Protein AF-U9SZP1-F1 (afdb_monomer_lite)

Sequence (102 aa):
MEENSNQSGSSSSVNSSAEFKAPLLENISNNCILLELEQDGFITPDEKAEELIKNLTKLKYLFALKLLFENPFNQFSDEVLRNSLVALADPTHFDYYGKQSM

Radius of gyration: 23.39 Å; chains: 1; bounding box: 57×76×31 Å

Organism: Rhizophagus irregularis (strain DAOM 181602 / DAOM 197198 / MUCL 43194) (NCBI:txid747089)

pLDDT: mean 76.54, std 21.72, range [35.91, 98.06]

Secondary structure (DSSP, 8-state):
---------------TTSTTHHHHHHHHHTTHHHHHHHHTT--SHHHHHHHHHTTTTSHHHHHHHHHHHH-TT----HHHHHHHHHHHH-GGGTHHHHTT--

Structure (mmCIF, N/CA/C/O backbone):
data_AF-U9SZP1-F1
#
_entry.id   AF-U9SZP1-F1
#
loop_
_atom_site.group_PDB
_atom_site.id
_atom_site.type_symbol
_atom_site.label_atom_id
_atom_site.label_alt_id
_atom_site.label_comp_id
_atom_site.label_asym_id
_atom_site.label_entity_id
_atom_site.label_seq_id
_atom_site.pdbx_PDB_ins_code
_atom_site.Cartn_x
_atom_site.Cartn_y
_atom_site.Cartn_z
_atom_site.occupancy
_atom_site.B_iso_or_equiv
_atom_site.auth_seq_id
_atom_site.auth_comp_id
_atom_site.auth_asym_id
_atom_site.auth_atom_id
_atom_site.pdbx_PDB_model_num
ATOM 1 N N . MET A 1 1 ? -43.358 66.381 -0.534 1.00 44.25 1 MET A N 1
ATOM 2 C CA . MET A 1 1 ? -41.985 66.458 -1.073 1.00 44.25 1 MET A CA 1
ATOM 3 C C . MET A 1 1 ? -41.244 65.355 -0.358 1.00 44.25 1 MET A C 1
ATOM 5 O O . MET A 1 1 ? -40.927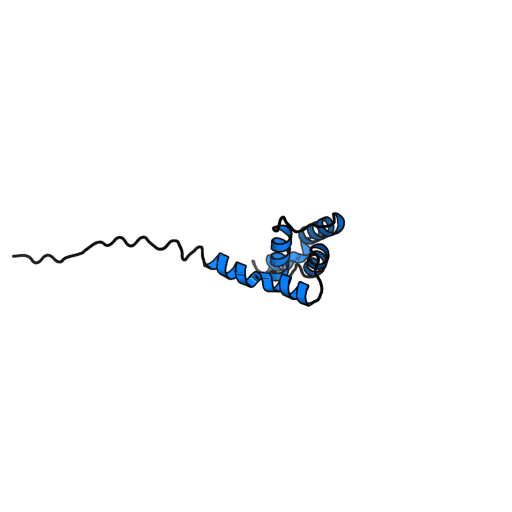 65.513 0.810 1.00 44.25 1 MET A O 1
ATOM 9 N N . GLU A 1 2 ? -41.203 64.186 -0.983 1.00 42.94 2 GLU A N 1
ATOM 10 C CA . GLU A 1 2 ? -40.758 62.943 -0.355 1.00 42.94 2 GLU A CA 1
ATOM 11 C C . GLU A 1 2 ? -39.309 62.676 -0.767 1.00 42.94 2 GLU A C 1
ATOM 13 O O . GLU A 1 2 ? -38.975 62.729 -1.952 1.00 42.94 2 GLU A O 1
ATOM 18 N N . GLU A 1 3 ? -38.456 62.466 0.236 1.00 42.72 3 GLU A N 1
ATOM 19 C CA . GLU A 1 3 ? -37.120 61.891 0.095 1.00 42.72 3 GLU A CA 1
ATOM 20 C C . GLU A 1 3 ? -37.214 60.533 -0.597 1.00 42.72 3 GLU A C 1
ATOM 22 O O . GLU A 1 3 ? -38.068 59.720 -0.249 1.00 42.72 3 GLU A O 1
ATOM 27 N N . ASN A 1 4 ? -36.291 60.243 -1.516 1.00 40.22 4 ASN A N 1
ATOM 28 C CA . ASN A 1 4 ? -36.006 58.854 -1.834 1.00 40.22 4 ASN A CA 1
ATOM 29 C C . ASN A 1 4 ? -34.511 58.628 -2.047 1.00 40.22 4 ASN A C 1
ATOM 31 O O . ASN A 1 4 ? -33.859 59.265 -2.876 1.00 40.22 4 ASN A O 1
ATOM 35 N N . SER A 1 5 ? -34.006 57.724 -1.214 1.00 52.00 5 SER A N 1
ATOM 36 C CA . SER A 1 5 ? -32.620 57.316 -1.059 1.00 52.00 5 SER A CA 1
ATOM 37 C C . SER A 1 5 ? -32.136 56.427 -2.200 1.00 52.00 5 SER A C 1
ATOM 39 O O . SER A 1 5 ? -32.867 55.605 -2.750 1.00 52.00 5 SER A O 1
ATOM 41 N N . ASN A 1 6 ? -30.848 56.574 -2.497 1.00 49.47 6 ASN A N 1
ATOM 42 C CA . ASN A 1 6 ? -30.083 55.764 -3.434 1.00 49.47 6 ASN A CA 1
ATOM 43 C C . ASN A 1 6 ? -29.885 54.333 -2.910 1.00 49.47 6 ASN A C 1
ATOM 45 O O . ASN A 1 6 ? -29.483 54.154 -1.760 1.00 49.47 6 ASN A O 1
ATOM 49 N N . GLN A 1 7 ? -30.010 53.328 -3.780 1.00 48.91 7 GLN A N 1
ATOM 50 C CA . GLN A 1 7 ? -29.372 52.031 -3.550 1.00 48.91 7 GLN A CA 1
ATOM 51 C C . GLN A 1 7 ? -28.856 51.453 -4.873 1.00 48.91 7 GLN A C 1
ATOM 53 O O . GLN A 1 7 ? -29.601 50.934 -5.701 1.00 48.91 7 GLN A O 1
ATOM 58 N N . SER A 1 8 ? -27.549 51.596 -5.085 1.00 46.88 8 SER A N 1
ATOM 59 C CA . SER A 1 8 ? -26.799 50.965 -6.165 1.00 46.88 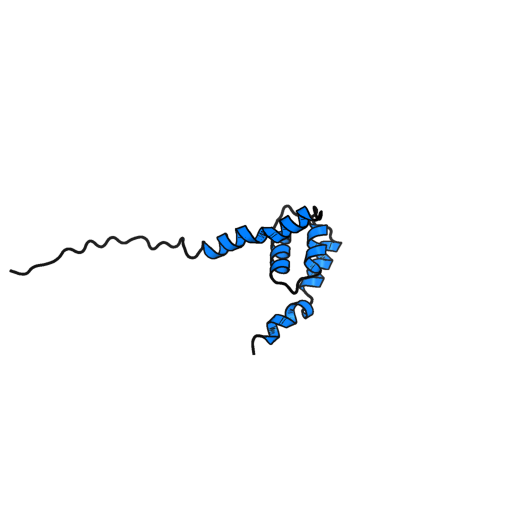8 SER A CA 1
ATOM 60 C C . SER A 1 8 ? -26.628 49.475 -5.860 1.00 46.88 8 SER A C 1
ATOM 62 O O . SER A 1 8 ? -25.826 49.073 -5.018 1.00 46.88 8 SER A O 1
ATOM 64 N N . GLY A 1 9 ? -27.395 48.637 -6.555 1.00 35.91 9 GLY A N 1
ATOM 65 C CA . GLY A 1 9 ? -27.221 47.187 -6.543 1.00 35.91 9 GLY A CA 1
ATOM 66 C C . GLY A 1 9 ? -25.985 46.785 -7.343 1.00 35.91 9 GLY A C 1
ATOM 67 O O . GLY A 1 9 ? -26.082 46.492 -8.530 1.00 35.91 9 GLY A O 1
ATOM 68 N N . SER A 1 10 ? -24.819 46.777 -6.699 1.00 44.50 10 SER A N 1
ATOM 69 C CA . SER A 1 10 ? -23.654 46.046 -7.198 1.00 44.50 10 SER A CA 1
ATOM 70 C C . SER A 1 10 ? -23.884 44.562 -6.914 1.00 44.50 10 SER A C 1
ATOM 72 O O . SER A 1 10 ? -23.779 44.124 -5.769 1.00 44.50 10 SER A O 1
ATOM 74 N N . SER A 1 11 ? -24.253 43.785 -7.933 1.00 44.31 11 SER A N 1
ATOM 75 C CA . SER A 1 11 ? -24.263 42.326 -7.840 1.00 44.31 11 SER A CA 1
ATOM 76 C C . SER A 1 11 ? -22.815 41.841 -7.858 1.00 44.31 11 SER A C 1
ATOM 78 O O . SER A 1 11 ? -22.248 41.562 -8.918 1.00 44.31 11 SER A O 1
ATOM 80 N N . SER A 1 12 ? -22.187 41.793 -6.683 1.00 42.31 12 SER A N 1
ATOM 81 C CA . SER A 1 12 ? -20.926 41.090 -6.506 1.00 42.31 12 SER A CA 1
ATOM 82 C C . SER A 1 12 ? -21.156 39.623 -6.855 1.00 42.31 12 SER A C 1
ATOM 84 O O . SER A 1 12 ? -21.938 38.920 -6.215 1.00 42.31 12 SER A O 1
ATOM 86 N N . SER A 1 13 ? -20.495 39.181 -7.925 1.00 42.91 13 SER A N 1
ATOM 87 C CA . SER A 1 13 ? -20.327 37.771 -8.256 1.00 42.91 13 SER A CA 1
ATOM 88 C C . SER A 1 13 ? -19.881 37.048 -6.991 1.00 42.91 13 SER A C 1
ATOM 90 O O . SER A 1 13 ? -18.775 37.270 -6.503 1.00 42.91 13 SER A O 1
ATOM 92 N N . VAL A 1 14 ? -20.777 36.241 -6.429 1.00 39.81 14 VAL A N 1
ATOM 93 C CA . VAL A 1 14 ? -20.532 35.480 -5.210 1.00 39.81 14 VAL A CA 1
ATOM 94 C C . VAL A 1 14 ? -19.345 34.562 -5.488 1.00 39.81 14 VAL A C 1
ATOM 96 O O . VAL A 1 14 ? -19.338 33.805 -6.457 1.00 39.81 14 VAL A O 1
ATOM 99 N N . ASN A 1 15 ? -18.298 34.709 -4.684 1.00 49.91 15 ASN A N 1
ATOM 100 C CA . ASN A 1 15 ? -17.023 34.029 -4.852 1.00 49.91 15 ASN A CA 1
ATOM 101 C C . ASN A 1 15 ? -17.192 32.509 -4.672 1.00 49.91 15 ASN A C 1
ATOM 103 O O . ASN A 1 15 ? -16.998 31.997 -3.574 1.00 49.91 15 ASN A O 1
ATOM 107 N N . SER A 1 16 ? -17.445 31.759 -5.745 1.00 51.81 16 SER A N 1
ATOM 108 C CA . SER A 1 16 ? -17.436 30.283 -5.735 1.00 51.81 16 SER A CA 1
ATOM 109 C C . SER A 1 16 ? -16.020 29.678 -5.669 1.00 51.81 16 SER A C 1
ATOM 111 O O . SER A 1 16 ? -15.820 28.492 -5.909 1.00 51.81 16 SER A O 1
ATOM 113 N N . SER A 1 17 ? -15.007 30.487 -5.343 1.00 50.31 17 SER A N 1
ATOM 114 C CA . SER A 1 17 ? -13.606 30.057 -5.255 1.00 50.31 17 SER A CA 1
ATOM 115 C C . SER A 1 17 ? -13.211 29.557 -3.859 1.00 50.31 17 SER A C 1
ATOM 117 O O . SER A 1 17 ? -12.201 28.868 -3.718 1.00 50.31 17 SER A O 1
ATOM 119 N N . ALA A 1 18 ? -13.987 29.889 -2.821 1.00 50.66 18 ALA A N 1
ATOM 120 C CA . ALA A 1 18 ? -13.633 29.559 -1.441 1.00 50.66 18 ALA A CA 1
ATOM 121 C C . ALA A 1 18 ? -13.950 28.099 -1.068 1.00 50.66 18 ALA A C 1
ATOM 123 O O . ALA A 1 18 ? -13.177 27.480 -0.341 1.00 50.66 18 ALA A O 1
ATOM 124 N N . GLU A 1 19 ? -15.023 27.519 -1.610 1.00 48.88 19 GLU A N 1
ATOM 125 C CA . GLU A 1 19 ? -15.474 26.165 -1.243 1.00 48.88 19 GLU A CA 1
ATOM 126 C C . GLU A 1 19 ? -14.648 25.049 -1.905 1.00 48.88 19 GLU A C 1
ATOM 128 O O . GLU A 1 19 ? -14.475 23.981 -1.326 1.00 48.88 19 GLU A O 1
ATOM 133 N N . PHE A 1 20 ? -14.018 25.317 -3.054 1.00 50.00 20 PHE A N 1
ATOM 134 C CA . PHE A 1 20 ? -13.097 24.373 -3.705 1.00 50.00 20 PHE A CA 1
ATOM 135 C C . PHE A 1 20 ? -11.646 24.467 -3.212 1.00 50.00 20 PHE A C 1
ATOM 137 O O . PHE A 1 20 ? -10.814 23.641 -3.587 1.00 50.00 20 PHE A O 1
ATOM 144 N N . LYS A 1 21 ? -11.310 25.459 -2.377 1.00 43.66 21 LYS A N 1
ATOM 145 C CA . LYS A 1 21 ? -9.934 25.655 -1.896 1.00 43.66 21 LYS A CA 1
ATOM 146 C C . LYS A 1 21 ? -9.567 24.776 -0.703 1.00 43.66 21 LYS A C 1
ATOM 148 O O . LYS A 1 21 ? -8.399 24.417 -0.586 1.00 43.66 21 LYS A O 1
ATOM 153 N N . ALA A 1 22 ? -10.525 24.411 0.149 1.00 47.81 22 ALA A N 1
ATOM 154 C CA . ALA A 1 22 ? -10.250 23.579 1.323 1.00 47.81 22 ALA A CA 1
ATOM 155 C C . ALA A 1 22 ? -9.758 22.158 0.960 1.00 47.81 22 ALA A C 1
ATOM 157 O O . ALA A 1 22 ? -8.713 21.771 1.480 1.00 47.81 22 ALA A O 1
ATOM 158 N N . PRO A 1 23 ? -10.367 21.432 -0.006 1.00 48.59 23 PRO A N 1
ATOM 159 C CA . PRO A 1 23 ? -9.857 20.119 -0.417 1.00 48.59 23 PRO A CA 1
ATOM 160 C C . PRO A 1 23 ? -8.484 20.200 -1.096 1.00 48.59 23 PRO A C 1
ATOM 162 O O . PRO A 1 23 ? -7.695 19.264 -1.024 1.00 48.59 23 PRO A O 1
ATOM 165 N N . LEU A 1 24 ? -8.186 21.318 -1.771 1.00 47.09 24 LEU A N 1
ATOM 166 C CA . LEU A 1 24 ? -6.931 21.503 -2.502 1.00 47.09 24 LEU A CA 1
ATOM 167 C C . LEU A 1 24 ? -5.752 21.820 -1.567 1.00 47.09 24 LEU A C 1
ATOM 169 O O . LEU A 1 24 ? -4.642 21.358 -1.815 1.00 47.09 24 LEU A O 1
ATOM 173 N N . LEU A 1 25 ? -5.984 22.596 -0.499 1.00 46.62 25 LEU A N 1
ATOM 174 C CA . LEU A 1 25 ? -4.944 22.949 0.474 1.00 46.62 25 LEU A CA 1
ATOM 175 C C . LEU A 1 25 ? -4.545 21.741 1.334 1.00 46.62 25 LEU A C 1
ATOM 177 O O . LEU A 1 25 ? -3.365 21.562 1.620 1.00 46.62 25 LEU A O 1
ATOM 181 N N . GLU A 1 26 ? -5.512 20.883 1.670 1.00 46.25 26 GLU A N 1
ATOM 182 C CA . GLU A 1 26 ? -5.267 19.600 2.335 1.00 46.25 26 GLU A CA 1
ATOM 183 C C . GLU A 1 26 ? -4.448 18.664 1.424 1.00 46.25 26 GLU A C 1
ATOM 185 O O . GLU A 1 26 ? -3.505 18.019 1.870 1.00 46.25 26 GLU A O 1
ATOM 190 N N . ASN A 1 27 ? -4.691 18.689 0.108 1.00 50.28 27 ASN A N 1
ATOM 191 C CA . ASN A 1 27 ? -3.961 17.868 -0.863 1.00 50.28 27 ASN A CA 1
ATOM 192 C C . ASN A 1 27 ? -2.468 18.241 -1.010 1.00 50.28 27 ASN A C 1
ATOM 194 O O . ASN A 1 27 ? -1.646 17.387 -1.332 1.00 50.28 27 ASN A O 1
ATOM 198 N N . ILE A 1 28 ? -2.090 19.496 -0.739 1.00 46.28 28 ILE A N 1
ATOM 199 C CA . ILE A 1 28 ? -0.688 19.948 -0.810 1.00 46.28 28 ILE A CA 1
ATOM 200 C C . ILE A 1 28 ? 0.122 19.448 0.400 1.00 46.28 28 ILE A C 1
ATOM 202 O O . ILE A 1 28 ? 1.304 19.141 0.252 1.00 46.28 28 ILE A O 1
ATOM 206 N N . SER A 1 29 ? -0.501 19.292 1.575 1.00 50.94 29 SER A N 1
ATOM 207 C CA . 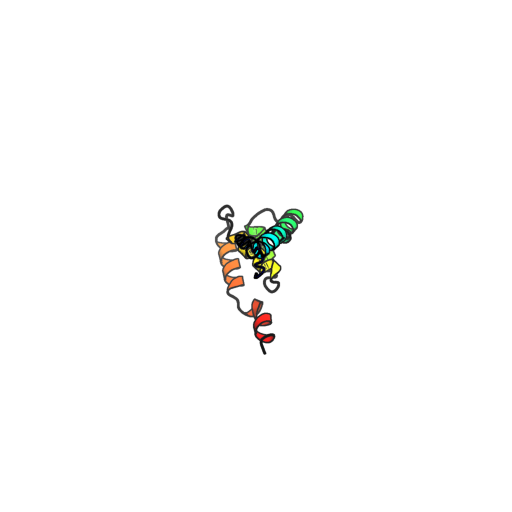SER A 1 29 ? 0.155 18.736 2.771 1.00 50.94 29 SER A CA 1
ATOM 208 C C . SER A 1 29 ? 0.248 17.208 2.787 1.00 50.94 29 SER A C 1
ATOM 210 O O . SER A 1 29 ? 0.985 16.645 3.591 1.00 50.94 29 SER A O 1
ATOM 212 N N . ASN A 1 30 ? -0.465 16.507 1.904 1.00 54.41 30 ASN A N 1
ATOM 213 C CA . ASN A 1 30 ? -0.591 15.053 2.003 1.00 54.41 30 ASN A CA 1
ATOM 214 C C . ASN A 1 30 ? 0.531 14.258 1.309 1.00 54.41 30 ASN A C 1
ATOM 216 O O . ASN A 1 30 ? 0.571 13.032 1.414 1.00 54.41 30 ASN A O 1
ATOM 220 N N . ASN A 1 31 ? 1.484 14.942 0.669 1.00 60.66 31 ASN A N 1
ATOM 221 C CA . ASN A 1 31 ? 2.728 14.331 0.190 1.00 60.66 31 ASN A CA 1
ATOM 222 C C . ASN A 1 31 ? 3.755 14.075 1.306 1.00 60.66 31 ASN A C 1
ATOM 224 O O . ASN A 1 31 ? 4.757 13.421 1.033 1.00 60.66 31 ASN A O 1
ATOM 228 N N . CYS A 1 32 ? 3.535 14.543 2.545 1.00 78.88 32 CYS A N 1
ATOM 229 C CA . CYS A 1 32 ? 4.528 14.392 3.617 1.00 78.88 32 CYS A CA 1
ATOM 230 C C . CYS A 1 32 ? 4.951 12.936 3.824 1.00 78.88 32 CYS A C 1
ATOM 232 O O . CYS A 1 32 ? 6.140 12.675 3.888 1.00 78.88 32 CYS A O 1
ATOM 234 N N . ILE A 1 33 ? 4.019 11.978 3.826 1.00 90.19 33 ILE A N 1
ATOM 235 C CA . ILE A 1 33 ? 4.371 10.564 4.047 1.00 90.19 33 ILE A CA 1
ATOM 236 C C . ILE A 1 33 ? 5.177 9.994 2.882 1.00 90.19 33 ILE A C 1
ATOM 238 O O . ILE A 1 33 ? 6.142 9.279 3.106 1.00 90.19 33 ILE A O 1
ATOM 242 N N . LEU A 1 34 ? 4.807 10.297 1.636 1.00 91.31 34 LEU A N 1
ATOM 243 C CA . LEU A 1 34 ? 5.554 9.788 0.483 1.00 91.31 34 LEU A CA 1
ATOM 244 C C . LEU A 1 34 ? 6.974 10.371 0.430 1.00 91.31 34 LEU A C 1
ATOM 246 O O . LEU A 1 34 ? 7.888 9.659 0.027 1.00 91.31 34 LEU A O 1
ATOM 250 N N . LEU A 1 35 ? 7.151 11.624 0.864 1.00 90.06 35 LEU A N 1
ATOM 251 C CA .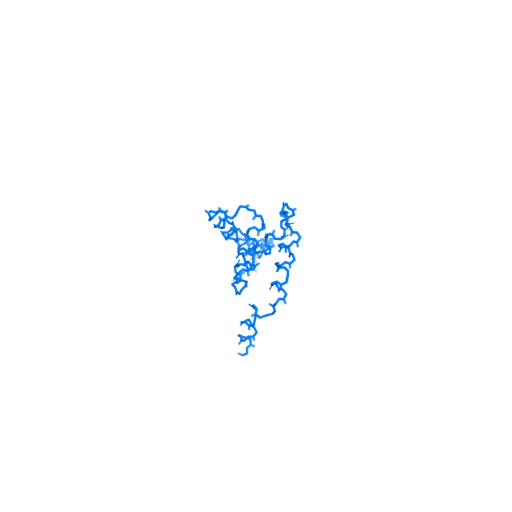 LEU A 1 35 ? 8.455 12.282 0.996 1.00 90.06 35 LEU A CA 1
ATOM 252 C C . LEU A 1 35 ? 9.255 11.764 2.204 1.00 90.06 35 LEU A C 1
ATOM 254 O O . LEU A 1 35 ? 10.461 11.579 2.097 1.00 90.06 35 LEU A O 1
ATOM 258 N N . GLU A 1 36 ? 8.601 11.505 3.340 1.00 92.69 36 GLU A N 1
ATOM 259 C CA . GLU A 1 36 ? 9.207 10.867 4.519 1.00 92.69 36 GLU A CA 1
ATOM 260 C C . GLU A 1 36 ? 9.750 9.481 4.149 1.00 92.69 36 GLU A C 1
ATOM 262 O O . GLU A 1 36 ? 10.902 9.175 4.436 1.00 92.69 36 GLU A O 1
ATOM 267 N N . LEU A 1 37 ? 8.967 8.687 3.411 1.00 93.50 37 LEU A N 1
ATOM 268 C CA . LEU A 1 37 ? 9.396 7.380 2.916 1.00 93.50 37 LEU A CA 1
ATOM 269 C C . LEU A 1 37 ? 10.616 7.479 1.987 1.00 93.50 37 LEU A C 1
ATOM 271 O O . LEU A 1 37 ? 11.540 6.681 2.112 1.00 93.50 37 LEU A O 1
ATOM 275 N N . GLU A 1 38 ? 10.669 8.472 1.094 1.00 93.25 38 GLU A N 1
ATOM 276 C CA . GLU A 1 38 ? 11.869 8.713 0.275 1.00 93.25 38 GLU A CA 1
ATOM 277 C C . GLU A 1 38 ? 13.085 9.064 1.136 1.00 93.25 38 GLU A C 1
ATOM 279 O O . GLU A 1 38 ? 14.184 8.567 0.884 1.00 93.25 38 GLU A O 1
ATOM 284 N N . GLN A 1 39 ? 12.892 9.895 2.163 1.00 93.12 39 GLN A N 1
ATOM 285 C CA . GLN A 1 39 ? 13.950 10.297 3.087 1.00 93.12 39 GLN A CA 1
ATOM 286 C C . GLN A 1 39 ? 14.486 9.117 3.913 1.00 93.12 39 GLN A C 1
ATOM 288 O O . GLN A 1 39 ? 15.680 9.098 4.229 1.00 93.12 39 GLN A O 1
ATOM 293 N N . ASP A 1 40 ? 13.627 8.140 4.201 1.00 94.44 40 ASP A N 1
ATOM 294 C CA . ASP A 1 40 ? 13.951 6.880 4.877 1.00 94.44 40 ASP A CA 1
ATOM 295 C C . ASP A 1 40 ? 14.529 5.809 3.926 1.00 94.44 40 ASP A C 1
ATOM 297 O O . ASP A 1 40 ? 14.958 4.745 4.376 1.00 94.44 40 ASP A O 1
ATOM 301 N N . GLY A 1 41 ? 14.603 6.092 2.619 1.00 94.38 41 GLY A N 1
ATOM 302 C CA . GLY A 1 41 ? 15.248 5.243 1.613 1.00 94.38 41 GLY A CA 1
ATOM 303 C C . GLY A 1 41 ? 14.304 4.401 0.749 1.00 94.38 41 GLY A C 1
ATOM 304 O O . GLY A 1 41 ? 14.789 3.655 -0.099 1.00 94.38 41 GLY A O 1
ATOM 305 N N . PHE A 1 42 ? 12.985 4.532 0.904 1.00 96.00 42 PHE A N 1
ATOM 306 C CA . PHE A 1 42 ? 11.991 3.880 0.048 1.00 96.00 42 PHE A CA 1
ATOM 307 C C . PHE A 1 42 ? 11.760 4.725 -1.208 1.00 96.00 42 PHE A C 1
ATOM 309 O O . PHE A 1 42 ? 10.935 5.644 -1.239 1.00 96.00 42 PHE A O 1
ATOM 316 N N . ILE A 1 43 ? 12.532 4.443 -2.251 1.00 92.62 43 ILE A N 1
ATOM 317 C CA . ILE A 1 43 ? 12.602 5.285 -3.450 1.00 92.62 43 ILE A CA 1
ATOM 318 C C . ILE A 1 43 ? 11.697 4.786 -4.577 1.00 92.62 43 ILE A C 1
ATOM 320 O O . ILE A 1 43 ? 11.291 5.577 -5.430 1.00 92.62 43 ILE A O 1
ATOM 324 N N . THR A 1 44 ? 11.344 3.501 -4.589 1.00 97.00 44 THR A N 1
ATOM 325 C CA . THR A 1 44 ? 10.479 2.913 -5.619 1.00 97.00 44 THR A CA 1
ATOM 326 C C . THR A 1 44 ? 9.000 2.916 -5.208 1.00 97.00 44 THR A C 1
ATOM 328 O O . THR A 1 44 ? 8.680 2.924 -4.016 1.00 97.00 44 THR A O 1
ATOM 331 N N . PRO A 1 45 ? 8.058 2.896 -6.174 1.00 96.62 45 PRO A N 1
ATOM 332 C CA . PRO A 1 45 ? 6.637 2.742 -5.865 1.00 96.62 45 PRO A CA 1
ATOM 333 C C . PRO A 1 45 ? 6.331 1.449 -5.104 1.00 96.62 45 PRO A C 1
ATOM 335 O O . PRO A 1 45 ? 5.522 1.473 -4.181 1.00 96.62 45 PRO A O 1
ATOM 338 N N . ASP A 1 46 ? 7.006 0.352 -5.451 1.00 98.06 46 ASP A N 1
ATOM 339 C CA . ASP A 1 46 ? 6.818 -0.944 -4.799 1.00 98.06 46 ASP A CA 1
ATOM 340 C C . ASP A 1 46 ? 7.207 -0.891 -3.317 1.00 98.06 46 ASP A C 1
ATOM 342 O O . ASP A 1 46 ? 6.391 -1.204 -2.453 1.00 98.06 46 ASP A O 1
ATOM 346 N N . GLU A 1 47 ? 8.405 -0.388 -3.008 1.00 97.69 47 GLU A N 1
ATOM 347 C CA . GLU A 1 47 ? 8.887 -0.214 -1.631 1.00 97.69 47 GLU A CA 1
ATOM 348 C C . GLU A 1 47 ? 7.939 0.645 -0.787 1.00 97.69 47 GLU A C 1
ATOM 350 O O . GLU A 1 47 ? 7.610 0.306 0.352 1.00 97.69 47 GLU A O 1
ATOM 355 N N . LYS A 1 48 ? 7.458 1.756 -1.354 1.00 96.88 48 LYS A N 1
ATOM 356 C CA . LYS A 1 48 ? 6.500 2.630 -0.671 1.00 96.88 48 LYS A CA 1
ATOM 357 C C . LYS A 1 48 ? 5.175 1.920 -0.432 1.00 96.88 48 LYS A C 1
ATOM 359 O O . LYS A 1 48 ? 4.624 2.036 0.658 1.00 96.88 48 LYS A O 1
ATOM 364 N N . ALA A 1 49 ? 4.649 1.196 -1.420 1.00 97.19 49 ALA A N 1
ATOM 365 C CA . ALA A 1 49 ? 3.401 0.456 -1.269 1.00 97.19 49 ALA A CA 1
ATOM 366 C C . ALA A 1 49 ? 3.522 -0.605 -0.167 1.00 97.19 49 ALA A C 1
ATOM 368 O O . ALA A 1 49 ? 2.674 -0.649 0.724 1.00 97.19 49 ALA A O 1
ATOM 369 N N . GLU A 1 50 ? 4.603 -1.386 -0.171 1.00 97.19 50 GLU A N 1
ATOM 370 C CA . GLU A 1 50 ? 4.884 -2.397 0.850 1.00 97.19 50 GLU A CA 1
ATOM 371 C C . GLU A 1 50 ? 5.007 -1.807 2.259 1.00 97.19 50 GLU A C 1
ATOM 373 O O . GLU A 1 50 ? 4.534 -2.409 3.224 1.00 97.19 50 GLU A O 1
ATOM 378 N N . GLU A 1 51 ? 5.607 -0.625 2.404 1.00 97.00 51 GLU A N 1
ATOM 379 C CA . GLU A 1 51 ? 5.683 0.051 3.700 1.00 97.00 51 GLU A CA 1
ATOM 380 C C . GLU A 1 51 ? 4.317 0.595 4.138 1.00 97.00 51 GLU A C 1
ATOM 382 O O . GLU A 1 51 ? 3.919 0.460 5.299 1.00 97.00 51 GLU A O 1
ATOM 387 N N . LEU A 1 52 ? 3.547 1.154 3.203 1.00 95.62 52 LEU A N 1
ATOM 388 C CA . LEU A 1 52 ? 2.245 1.744 3.495 1.00 95.62 52 LEU A CA 1
ATOM 389 C C . LEU A 1 52 ? 1.209 0.703 3.938 1.00 95.62 52 LEU A C 1
ATOM 391 O O . LEU A 1 52 ? 0.449 0.956 4.882 1.00 95.62 52 LEU A O 1
ATOM 395 N N . ILE A 1 53 ? 1.192 -0.477 3.309 1.00 95.31 53 ILE A N 1
ATOM 396 C CA . ILE A 1 53 ? 0.204 -1.526 3.612 1.00 95.31 53 ILE A CA 1
ATOM 397 C C . ILE A 1 53 ? 0.373 -2.132 5.013 1.00 95.31 53 ILE A C 1
ATOM 399 O O . ILE A 1 53 ? -0.571 -2.707 5.548 1.00 95.31 53 ILE A O 1
ATOM 403 N N . LYS A 1 54 ? 1.525 -1.936 5.672 1.00 93.75 54 LYS A N 1
ATOM 404 C CA . LYS A 1 54 ? 1.758 -2.386 7.058 1.00 93.75 54 LYS A CA 1
ATOM 405 C C . LYS A 1 54 ? 0.910 -1.632 8.091 1.00 93.75 54 LYS A C 1
ATOM 407 O O . LYS A 1 54 ? 0.797 -2.080 9.229 1.00 93.75 54 LYS A O 1
ATOM 412 N N . ASN A 1 55 ? 0.350 -0.467 7.744 1.00 90.12 55 ASN A N 1
ATOM 413 C CA . ASN A 1 55 ? -0.368 0.412 8.677 1.00 90.12 55 ASN A CA 1
ATOM 414 C C . ASN A 1 55 ? -1.666 1.011 8.086 1.00 90.12 55 ASN A C 1
ATOM 416 O O . ASN A 1 55 ? -2.013 2.159 8.377 1.00 90.12 55 ASN A O 1
ATOM 420 N N . LEU A 1 56 ? -2.430 0.230 7.306 1.00 89.62 56 LEU A N 1
ATOM 421 C CA . LEU A 1 56 ? -3.685 0.683 6.666 1.00 89.62 56 LEU A CA 1
ATOM 422 C C . LEU A 1 56 ? -4.776 1.166 7.637 1.00 89.62 56 LEU A C 1
ATOM 424 O O . LEU A 1 56 ? -5.644 1.940 7.241 1.00 89.62 56 LEU A O 1
ATOM 428 N N . THR A 1 57 ? -4.710 0.781 8.914 1.00 85.94 57 THR A N 1
ATOM 429 C CA . THR A 1 57 ? -5.629 1.255 9.967 1.00 85.94 57 THR A CA 1
ATOM 430 C C . THR A 1 57 ? -5.546 2.770 10.192 1.00 85.94 57 THR A C 1
ATOM 432 O O . THR A 1 57 ? -6.469 3.381 10.731 1.00 85.94 57 THR A O 1
ATOM 435 N N . LYS A 1 58 ? -4.437 3.403 9.791 1.00 86.88 58 LYS A N 1
ATOM 436 C CA . LYS A 1 58 ? -4.231 4.847 9.889 1.00 86.88 58 LYS A 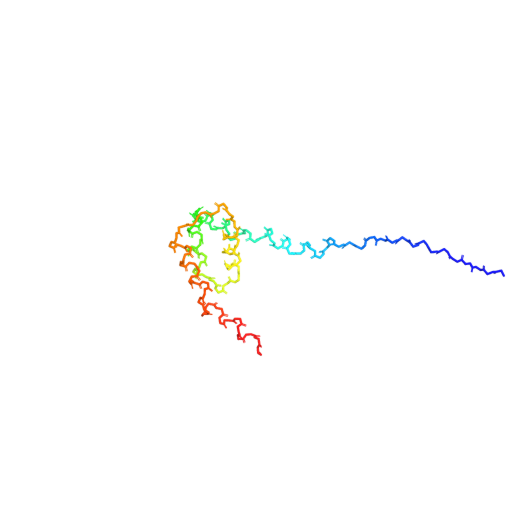CA 1
ATOM 437 C C . LYS A 1 58 ? -4.622 5.508 8.570 1.00 86.88 58 LYS A C 1
ATOM 439 O O . LYS A 1 58 ? -3.940 5.338 7.563 1.00 86.88 58 LYS A O 1
ATOM 444 N N . LEU A 1 59 ? -5.632 6.379 8.614 1.00 85.12 59 LEU A N 1
ATOM 445 C CA . LEU A 1 59 ? -6.156 7.101 7.444 1.00 85.12 59 LEU A CA 1
ATOM 446 C C . LEU A 1 59 ? -5.068 7.759 6.576 1.00 85.12 59 LEU A C 1
ATOM 448 O O . LEU A 1 59 ? -5.145 7.728 5.353 1.00 85.12 59 LEU A O 1
ATOM 452 N N . LYS A 1 60 ? -4.027 8.318 7.202 1.00 87.19 60 LYS A N 1
ATOM 453 C CA . LYS A 1 60 ? -2.919 8.969 6.493 1.00 87.19 60 LYS A CA 1
ATOM 454 C C . LYS A 1 60 ? -2.131 8.012 5.577 1.00 87.19 60 LYS A C 1
ATOM 456 O O . LYS A 1 60 ? -1.731 8.411 4.490 1.00 87.19 60 LYS A O 1
ATOM 461 N N . TYR A 1 61 ? -1.966 6.748 5.976 1.00 91.38 61 TYR A N 1
ATOM 462 C CA . TYR A 1 61 ? -1.302 5.719 5.164 1.00 91.38 61 TYR A CA 1
ATOM 463 C C . TYR A 1 61 ? -2.201 5.269 4.011 1.00 91.38 61 TYR A C 1
ATOM 465 O O . TYR A 1 61 ? -1.731 5.127 2.886 1.00 91.38 61 TYR A O 1
ATOM 473 N N . LEU A 1 62 ? -3.506 5.132 4.267 1.00 90.06 62 LEU A N 1
ATOM 474 C CA . LEU A 1 62 ? -4.491 4.828 3.229 1.00 90.06 62 LEU A CA 1
ATOM 475 C C . LEU A 1 62 ? -4.529 5.923 2.152 1.00 90.06 62 LEU A C 1
ATOM 477 O O . LEU A 1 62 ? -4.529 5.631 0.958 1.00 90.06 62 LEU A O 1
ATOM 481 N N . PHE A 1 63 ? -4.520 7.189 2.572 1.00 89.12 63 PHE A N 1
ATOM 482 C CA . PHE A 1 63 ? -4.495 8.325 1.657 1.00 89.12 63 PHE A CA 1
ATOM 483 C C . PHE A 1 63 ? -3.205 8.368 0.824 1.00 89.12 63 PHE A C 1
ATOM 485 O O . PHE A 1 63 ? -3.266 8.554 -0.390 1.00 89.12 63 PHE A O 1
ATOM 492 N N . ALA A 1 64 ? -2.046 8.148 1.450 1.00 93.25 64 ALA A N 1
ATOM 493 C CA . ALA A 1 64 ? -0.770 8.084 0.741 1.00 93.25 64 ALA A CA 1
ATOM 494 C C . ALA A 1 64 ? -0.741 6.939 -0.287 1.00 93.25 64 ALA A C 1
ATOM 496 O O . ALA A 1 64 ? -0.298 7.147 -1.414 1.00 93.25 64 ALA A O 1
ATOM 497 N N . LEU A 1 65 ? -1.275 5.763 0.063 1.00 94.31 65 LEU A N 1
ATOM 498 C CA . LEU A 1 65 ? -1.353 4.618 -0.849 1.00 94.31 65 LEU A CA 1
ATOM 499 C C . LEU A 1 65 ? -2.283 4.902 -2.037 1.00 94.31 65 LEU A C 1
ATOM 501 O O . LEU A 1 65 ? -1.940 4.590 -3.175 1.00 94.31 65 LEU A O 1
ATOM 505 N N . LYS A 1 66 ? -3.423 5.564 -1.795 1.00 93.69 66 LYS A N 1
ATOM 506 C CA . LYS A 1 66 ? -4.312 6.048 -2.861 1.00 93.69 66 LYS A CA 1
ATOM 507 C C . LYS A 1 66 ? -3.567 6.965 -3.833 1.00 93.69 66 LYS A C 1
ATOM 509 O O . LYS A 1 66 ? -3.620 6.722 -5.033 1.00 93.69 66 LYS A O 1
ATOM 514 N N . LEU A 1 67 ? -2.863 7.987 -3.335 1.00 93.56 67 LEU A N 1
ATOM 515 C CA . LEU A 1 67 ? -2.085 8.892 -4.193 1.00 93.56 67 LEU A CA 1
ATOM 516 C C . LEU A 1 67 ? -1.007 8.149 -4.986 1.00 93.56 67 LEU A C 1
ATOM 518 O O . LEU A 1 67 ? -0.783 8.445 -6.159 1.00 93.56 67 LEU A O 1
ATOM 522 N N . LEU A 1 68 ? -0.353 7.175 -4.350 1.00 94.75 68 LEU A N 1
ATOM 523 C CA . LEU A 1 68 ? 0.670 6.360 -4.987 1.00 94.75 68 LEU A CA 1
ATOM 524 C C . LEU A 1 68 ? 0.094 5.562 -6.171 1.00 94.75 68 LEU A C 1
ATOM 526 O O . LEU A 1 68 ? 0.744 5.501 -7.212 1.00 94.75 68 LEU A O 1
ATOM 530 N N . PHE A 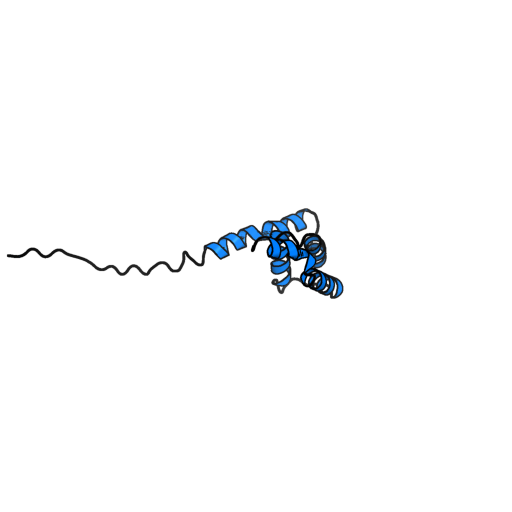1 69 ? -1.124 5.020 -6.057 1.00 94.88 69 PHE A N 1
ATOM 531 C CA . PHE A 1 69 ? -1.810 4.317 -7.154 1.00 94.88 69 PHE A CA 1
ATOM 532 C C . PHE A 1 69 ? -2.440 5.231 -8.204 1.00 94.88 69 PHE A C 1
ATOM 534 O O . PHE A 1 69 ? -2.527 4.849 -9.368 1.00 94.88 69 PHE A O 1
ATOM 541 N N . GLU A 1 70 ? -2.882 6.427 -7.823 1.00 93.62 70 GLU A N 1
ATOM 542 C CA . GLU A 1 70 ? -3.473 7.385 -8.763 1.00 93.62 70 GLU A CA 1
ATOM 543 C C . GLU A 1 70 ? -2.443 7.990 -9.723 1.00 93.62 70 GLU A C 1
ATOM 545 O O . GLU A 1 70 ? -2.822 8.504 -10.775 1.00 93.62 70 GLU A O 1
ATOM 550 N N . ASN A 1 71 ? -1.150 7.932 -9.390 1.00 92.12 71 ASN A N 1
ATOM 551 C CA . ASN A 1 71 ? -0.091 8.441 -10.250 1.00 92.12 71 ASN A CA 1
ATOM 552 C C . ASN A 1 71 ? 0.193 7.475 -11.423 1.00 92.12 71 ASN A C 1
ATOM 554 O O . ASN A 1 71 ? 0.809 6.430 -11.209 1.00 92.12 71 ASN A O 1
ATOM 558 N N . PRO A 1 72 ? -0.144 7.836 -12.679 1.00 90.12 72 PRO A N 1
ATOM 559 C CA . PRO A 1 72 ? 0.043 6.958 -13.838 1.00 90.12 72 PRO A CA 1
ATOM 560 C C . PRO A 1 72 ? 1.516 6.712 -14.201 1.00 90.12 72 PRO A C 1
ATOM 562 O O . PRO A 1 72 ? 1.805 5.836 -15.012 1.00 90.12 72 PRO A O 1
ATOM 565 N N . PHE A 1 73 ? 2.450 7.490 -13.644 1.00 92.19 73 PHE A N 1
ATOM 566 C CA . PHE A 1 73 ? 3.886 7.288 -13.847 1.00 92.19 73 PHE A CA 1
ATOM 567 C C . PHE A 1 73 ? 4.478 6.235 -12.907 1.00 92.19 73 PHE A C 1
ATOM 569 O O . PHE A 1 73 ? 5.584 5.755 -13.160 1.00 92.19 73 PHE A O 1
ATOM 576 N N . ASN A 1 74 ? 3.765 5.867 -11.840 1.00 94.56 74 ASN A N 1
ATOM 577 C CA . ASN A 1 74 ? 4.216 4.823 -10.936 1.00 94.56 74 ASN A CA 1
ATOM 578 C C . ASN A 1 74 ? 3.999 3.456 -11.582 1.00 94.56 74 ASN A C 1
ATOM 580 O O . ASN A 1 74 ? 2.883 3.084 -11.942 1.00 94.56 74 ASN A O 1
ATOM 584 N N . GLN A 1 75 ? 5.088 2.709 -11.720 1.00 96.00 75 GLN A N 1
ATOM 585 C CA . GLN A 1 75 ? 5.065 1.329 -12.179 1.00 96.00 75 GLN A CA 1
ATOM 586 C C . GLN A 1 75 ? 5.195 0.418 -10.970 1.00 96.00 75 GLN A C 1
ATOM 588 O O . GLN A 1 75 ? 6.098 0.606 -10.156 1.00 96.00 75 GLN A O 1
ATOM 593 N N . PHE A 1 76 ? 4.295 -0.554 -10.886 1.00 97.62 76 PHE A N 1
ATOM 594 C CA . PHE A 1 76 ? 4.288 -1.552 -9.829 1.00 97.62 76 PHE A CA 1
ATOM 595 C C . PHE A 1 76 ? 4.572 -2.925 -10.408 1.00 97.62 76 PHE A C 1
ATOM 597 O O . PHE A 1 76 ? 4.157 -3.225 -11.533 1.00 97.62 76 PHE A O 1
ATOM 604 N N . SER A 1 77 ? 5.223 -3.776 -9.628 1.00 98.06 77 SER A N 1
ATOM 605 C CA . SER A 1 77 ? 5.223 -5.202 -9.926 1.00 98.06 77 SER A CA 1
ATOM 606 C C . SER A 1 77 ? 3.831 -5.802 -9.699 1.00 98.06 77 SER A C 1
ATOM 608 O O . SER A 1 77 ? 3.071 -5.389 -8.817 1.00 98.06 77 SER A O 1
ATOM 610 N N . ASP A 1 78 ? 3.496 -6.828 -10.486 1.00 97.94 78 ASP A N 1
ATOM 611 C CA . ASP A 1 78 ? 2.215 -7.534 -10.368 1.00 97.94 78 ASP A CA 1
ATOM 612 C C . ASP A 1 78 ? 1.989 -8.101 -8.959 1.00 97.94 78 ASP A C 1
ATOM 614 O O . ASP A 1 78 ? 0.852 -8.203 -8.495 1.00 97.94 78 ASP A O 1
ATOM 618 N N . GLU A 1 79 ? 3.064 -8.521 -8.291 1.00 97.81 79 GLU A N 1
ATOM 619 C CA . GLU A 1 79 ? 3.024 -9.053 -6.931 1.00 97.81 79 GLU A CA 1
ATOM 620 C C . GLU A 1 79 ? 2.653 -7.970 -5.917 1.00 97.81 79 GLU A C 1
ATOM 622 O O . GLU A 1 79 ? 1.680 -8.143 -5.181 1.00 97.81 79 GLU A O 1
ATOM 627 N N . VAL A 1 80 ? 3.351 -6.832 -5.924 1.00 97.75 80 VAL A N 1
ATOM 628 C CA . VAL A 1 80 ? 3.101 -5.744 -4.971 1.00 97.75 80 VAL A CA 1
ATOM 629 C C . VAL A 1 80 ? 1.720 -5.134 -5.177 1.00 97.75 80 VAL A C 1
ATOM 631 O O . VAL A 1 80 ? 0.994 -4.914 -4.201 1.00 97.75 80 VAL A O 1
ATOM 634 N N . LEU A 1 81 ? 1.301 -4.936 -6.430 1.00 96.62 81 LEU A N 1
ATOM 635 C CA . LEU A 1 81 ? -0.037 -4.432 -6.729 1.00 96.62 81 LEU A CA 1
ATOM 636 C C . LEU A 1 81 ? -1.116 -5.384 -6.196 1.00 96.62 81 LEU A C 1
ATOM 638 O O . LEU A 1 81 ? -2.042 -4.956 -5.505 1.00 96.62 81 LEU A O 1
ATOM 642 N N . ARG A 1 82 ? -0.983 -6.689 -6.456 1.00 97.75 82 ARG A N 1
ATOM 643 C CA . ARG A 1 82 ? -1.927 -7.703 -5.966 1.00 97.75 82 ARG A CA 1
ATOM 644 C C . ARG A 1 82 ? -1.967 -7.754 -4.443 1.00 97.75 82 ARG A C 1
ATOM 646 O O . ARG A 1 82 ? -3.057 -7.745 -3.880 1.00 97.75 82 ARG A O 1
ATOM 653 N N . ASN A 1 83 ? -0.810 -7.787 -3.787 1.00 97.19 83 ASN A N 1
ATOM 654 C CA . ASN A 1 83 ? -0.713 -7.857 -2.330 1.00 97.19 83 ASN A CA 1
ATOM 655 C C . ASN A 1 83 ? -1.342 -6.622 -1.678 1.00 97.19 83 ASN A C 1
ATOM 657 O O . ASN A 1 83 ? -2.094 -6.744 -0.713 1.00 97.19 83 ASN A O 1
ATOM 661 N N . SER A 1 84 ? -1.117 -5.445 -2.261 1.00 96.25 84 SER A N 1
ATOM 662 C CA . SER A 1 84 ? -1.714 -4.200 -1.783 1.00 96.25 84 SER A CA 1
ATOM 663 C C . SER A 1 84 ? -3.237 -4.187 -1.916 1.00 96.25 84 SER A C 1
ATOM 665 O O . SER A 1 84 ? -3.933 -3.775 -0.990 1.00 96.25 84 SER A O 1
ATOM 667 N N . LEU A 1 85 ? -3.776 -4.677 -3.038 1.00 95.81 85 LEU A N 1
ATOM 668 C CA . LEU A 1 85 ? -5.224 -4.794 -3.236 1.00 95.81 85 LEU A CA 1
ATOM 669 C C . LEU A 1 85 ? -5.858 -5.822 -2.291 1.00 95.81 85 LEU A C 1
ATOM 671 O O . LEU A 1 85 ? -6.950 -5.584 -1.781 1.00 95.81 85 LEU A O 1
ATOM 675 N N . VAL A 1 86 ? -5.174 -6.939 -2.021 1.00 96.00 86 VAL A N 1
ATOM 676 C CA . VAL A 1 86 ? -5.615 -7.930 -1.025 1.00 96.00 86 VAL A CA 1
ATOM 677 C C . VAL A 1 86 ? -5.662 -7.308 0.370 1.00 96.00 86 VAL A C 1
ATOM 679 O O . VAL A 1 86 ? -6.667 -7.462 1.059 1.00 96.00 86 VAL A O 1
ATOM 682 N N . ALA A 1 87 ? -4.629 -6.557 0.764 1.00 94.12 87 ALA A N 1
ATOM 683 C CA . ALA A 1 87 ? -4.594 -5.864 2.051 1.00 94.12 87 ALA A CA 1
ATOM 684 C C . ALA A 1 87 ? -5.717 -4.816 2.180 1.00 94.12 87 ALA A C 1
ATOM 686 O O . ALA A 1 87 ? -6.343 -4.708 3.231 1.00 94.12 87 ALA A O 1
ATOM 687 N N . LEU A 1 88 ? -6.019 -4.082 1.103 1.00 92.81 88 LEU A N 1
ATOM 688 C CA . LEU A 1 88 ? -7.125 -3.117 1.058 1.00 92.81 88 LEU A CA 1
ATOM 689 C C . LEU A 1 88 ? -8.509 -3.770 1.137 1.00 92.81 88 LEU A C 1
ATOM 691 O O . LEU A 1 88 ? -9.441 -3.166 1.665 1.00 92.81 88 LEU A O 1
ATOM 695 N N . ALA A 1 89 ? -8.659 -4.974 0.588 1.00 92.06 89 ALA A N 1
ATOM 696 C CA . ALA A 1 89 ? -9.919 -5.707 0.606 1.00 92.06 89 ALA A CA 1
ATOM 697 C C . ALA A 1 89 ? -10.194 -6.395 1.954 1.00 92.06 89 ALA A C 1
ATOM 699 O O . ALA A 1 89 ? -11.325 -6.822 2.186 1.00 92.06 89 ALA A O 1
ATOM 700 N N . ASP A 1 90 ? -9.190 -6.516 2.827 1.00 90.94 90 ASP A N 1
ATOM 701 C CA . ASP A 1 90 ? -9.338 -7.132 4.142 1.00 90.94 90 ASP A CA 1
ATOM 702 C C . ASP A 1 90 ? -10.091 -6.190 5.107 1.00 90.94 90 ASP A C 1
ATOM 704 O O . ASP A 1 90 ? -9.538 -5.171 5.541 1.00 90.94 90 ASP A O 1
ATOM 708 N N . PRO A 1 91 ? -11.339 -6.525 5.491 1.00 84.38 91 PRO A N 1
ATOM 709 C CA . PRO A 1 91 ? -12.170 -5.657 6.320 1.00 84.38 91 PRO A CA 1
ATOM 710 C C . PRO A 1 91 ? -11.623 -5.478 7.740 1.00 84.38 91 PRO A C 1
ATOM 712 O O . PRO A 1 91 ? -11.923 -4.467 8.375 1.00 84.38 91 PRO A O 1
ATOM 715 N N . THR A 1 92 ? -10.790 -6.403 8.232 1.00 86.12 92 THR A N 1
ATOM 716 C CA . THR A 1 92 ? -10.282 -6.372 9.613 1.00 86.12 92 THR A CA 1
ATOM 717 C C . THR A 1 92 ? -9.471 -5.108 9.914 1.00 86.12 92 THR A C 1
ATOM 719 O O . THR A 1 92 ? -9.479 -4.610 11.041 1.00 86.12 92 THR A O 1
ATOM 722 N N . HIS A 1 93 ? -8.841 -4.515 8.893 1.00 80.12 93 HIS A N 1
ATOM 723 C CA . HIS A 1 93 ? -8.108 -3.252 9.001 1.00 80.12 93 HIS A CA 1
ATOM 724 C C . HIS A 1 93 ? -9.019 -2.033 9.236 1.00 80.12 93 HIS A C 1
ATOM 726 O O . HIS A 1 93 ? -8.541 -0.986 9.676 1.00 80.12 93 HIS A O 1
ATOM 732 N N . PHE A 1 94 ? -10.326 -2.149 8.981 1.00 82.00 94 PHE A N 1
ATOM 733 C CA . PHE A 1 94 ? -11.279 -1.034 9.010 1.00 82.00 94 PHE A CA 1
ATOM 734 C C . PHE A 1 94 ? -12.401 -1.198 10.042 1.00 82.00 94 PHE A C 1
ATOM 736 O O . PHE A 1 94 ? -13.200 -0.276 10.230 1.00 82.00 94 PHE A O 1
ATOM 743 N N . ASP A 1 95 ? -12.417 -2.304 10.790 1.00 79.31 95 ASP A N 1
ATOM 744 C CA . ASP A 1 95 ? -13.393 -2.583 11.854 1.00 79.31 95 ASP A CA 1
ATOM 745 C C . ASP A 1 95 ? -13.481 -1.469 12.919 1.00 79.31 95 ASP A C 1
ATOM 747 O O . ASP A 1 95 ? -14.510 -1.302 13.581 1.00 79.31 95 ASP A O 1
ATOM 751 N N . TYR A 1 96 ? -12.421 -0.667 13.080 1.00 68.12 96 TYR A N 1
ATOM 752 C CA . TYR A 1 96 ? -12.382 0.494 13.976 1.00 68.12 96 TYR A CA 1
ATOM 753 C C . TYR A 1 96 ? -13.444 1.556 13.642 1.00 68.12 96 TYR A C 1
ATOM 755 O O . TYR A 1 96 ? -14.009 2.169 14.551 1.00 68.12 96 TYR A O 1
ATOM 763 N N . TYR A 1 97 ? -13.760 1.750 12.358 1.00 65.94 97 TYR A N 1
ATOM 764 C CA . TYR A 1 97 ? -14.715 2.769 11.913 1.00 65.94 97 TYR A CA 1
ATOM 765 C C . TYR A 1 97 ? -16.174 2.341 12.113 1.00 65.94 97 TYR A C 1
ATOM 767 O O . TYR A 1 97 ? -17.036 3.182 12.372 1.00 65.94 97 TYR A O 1
ATOM 775 N N . GLY A 1 98 ? -16.454 1.035 12.077 1.00 63.97 98 GLY A N 1
ATOM 776 C CA . GLY A 1 98 ? -17.797 0.504 12.321 1.00 63.97 98 GLY A CA 1
ATOM 777 C C . GLY A 1 98 ? -18.263 0.668 13.772 1.00 63.97 98 GLY A C 1
ATOM 778 O O . GLY A 1 98 ? -19.455 0.817 14.022 1.00 63.97 98 GLY A O 1
ATOM 779 N N . LYS A 1 99 ? -17.334 0.691 14.738 1.00 60.16 99 LYS A N 1
ATOM 780 C CA . LYS A 1 99 ? -17.659 0.729 16.177 1.00 60.16 99 LYS A CA 1
ATOM 781 C C . LYS A 1 99 ? -17.923 2.126 16.746 1.00 60.16 99 LYS A C 1
ATOM 783 O O . LYS A 1 99 ? -18.487 2.217 17.827 1.00 60.16 99 LYS A O 1
ATOM 788 N N . GLN A 1 100 ? -17.526 3.198 16.056 1.00 55.72 100 GLN A N 1
ATOM 789 C CA . GLN A 1 100 ? -17.780 4.582 16.499 1.00 55.72 100 GLN A CA 1
ATOM 790 C C . GLN A 1 100 ? -19.114 5.156 16.005 1.00 55.72 100 GLN A C 1
ATOM 792 O O . GLN A 1 100 ? -19.472 6.267 16.378 1.00 55.72 100 GLN A O 1
ATOM 797 N N . SER A 1 101 ? -19.847 4.416 15.171 1.00 52.81 101 SER A N 1
ATOM 798 C CA . SER A 1 101 ? -21.124 4.864 14.600 1.00 52.81 101 SER A CA 1
ATOM 799 C C . SER A 1 101 ? -22.350 4.419 15.416 1.00 52.81 101 SER A C 1
ATOM 801 O O . SER A 1 101 ? -23.440 4.331 14.852 1.00 52.81 101 SER A O 1
ATOM 803 N N . MET A 1 102 ? -22.192 4.107 16.709 1.00 46.75 102 MET A N 1
ATOM 804 C CA . MET A 1 102 ? -23.277 3.626 17.578 1.00 46.75 102 MET A CA 1
ATOM 805 C C . MET A 1 102 ? -23.435 4.475 18.836 1.00 46.75 102 MET A C 1
ATOM 807 O O . MET A 1 102 ? -22.396 4.839 19.429 1.00 46.75 102 MET A O 1
#

Foldseek 3Di:
DDDDDDDDPPPDPDPPPPVVVVVVVVVVVLCPLVVVCVVVPQPALLSLLVVLLVQLLDVSSVVNNVVSVVDPPHDYDPVSVVVSVVSVPDCVSVVVVVVVPD